Protein AF-A0A9E3VXX7-F1 (afdb_monomer)

Foldseek 3Di:
DDLVVVLVVLVCLLVQLVCVLVVNDPDDDALVVLLPLCPDPVNVCLVPVCVVVCPPPLNVVLVVLSNVLSNLSSVLVVCVVVVNSVVSVCSSVPVNVVSSVVSSVSSVVVVVVVVVVVVVDDPD

Solvent-accessible surface area (backbone atoms only — not comparable to full-atom values): 6830 Å² total; per-residue (Å²): 137,64,69,65,60,53,47,51,52,61,58,46,46,56,55,52,51,52,32,46,78,69,68,74,44,90,74,86,81,52,38,84,62,45,39,45,44,58,74,48,77,64,23,42,31,60,78,43,85,40,47,89,49,58,82,41,86,43,38,58,58,37,52,56,45,46,40,52,45,21,40,46,56,14,47,33,48,50,28,40,78,69,72,37,46,71,59,17,49,51,40,49,71,40,65,41,44,56,47,51,54,52,40,46,56,37,50,54,51,32,54,52,52,52,53,53,60,61,68,66,60,69,85,127

Mean predicted aligned error: 3.85 Å

Secondary structure (DSSP, 8-state):
--HHHHHHHHHHHHHHHHHHHTT-------HHHHT-TTSSHHHHHHHTTTGGGTTSHHHHHHHHHHHHHHHHHHHHHHHHHTT-HHHHHHHIIIIIHHHHHHHHHHHHHHHHHHHHHHHT----

Nearest PDB structures (foldseek):
  6its-assembly1_A  TM=5.189E-01  e=3.594E-01  Comamonas testosteroni CNB-2
  3gm2-assembly1_A  TM=4.619E-01  e=6.106E-01  Homo sapiens

Structure (mmCIF, N/CA/C/O backbone):
data_AF-A0A9E3VXX7-F1
#
_entry.id   AF-A0A9E3VXX7-F1
#
loop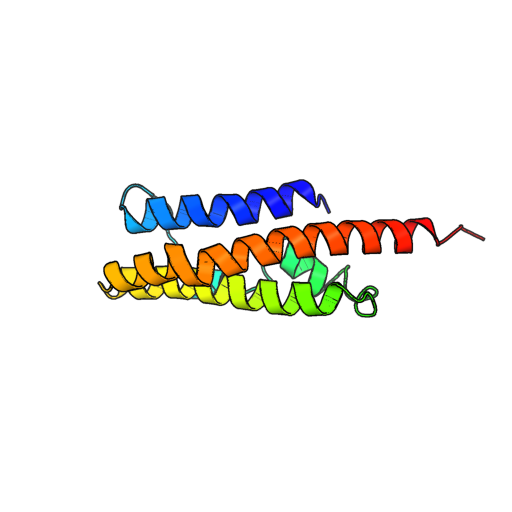_
_atom_site.group_PDB
_atom_site.id
_atom_site.type_symbol
_atom_site.label_atom_id
_atom_site.label_alt_id
_atom_site.label_comp_id
_atom_site.label_asym_id
_atom_site.label_entity_id
_atom_site.label_seq_id
_atom_site.pdbx_PDB_ins_code
_atom_site.Cartn_x
_atom_site.Cartn_y
_atom_site.Cartn_z
_atom_site.occupancy
_atom_site.B_iso_or_equiv
_atom_site.auth_seq_id
_atom_site.auth_comp_id
_atom_site.auth_asym_id
_atom_site.auth_atom_id
_atom_site.pdbx_PDB_model_num
ATOM 1 N N . MET A 1 1 ? -3.477 0.141 -19.101 1.00 79.06 1 MET A N 1
ATOM 2 C CA . MET A 1 1 ? -3.195 0.581 -17.714 1.00 79.06 1 MET A CA 1
ATOM 3 C C . MET A 1 1 ? -3.091 2.103 -17.665 1.00 79.06 1 MET A C 1
ATOM 5 O O . MET A 1 1 ? -2.319 2.6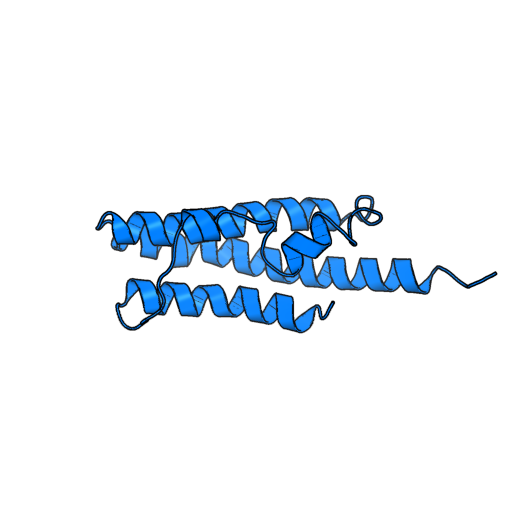58 -18.439 1.00 79.06 1 MET A O 1
ATOM 9 N N . ASN A 1 2 ? -3.852 2.776 -16.795 1.00 88.81 2 ASN A N 1
ATOM 10 C CA . ASN A 1 2 ? -3.722 4.219 -16.560 1.00 88.81 2 ASN A CA 1
ATOM 11 C C . ASN A 1 2 ? -2.921 4.467 -15.271 1.00 88.81 2 ASN A C 1
ATOM 13 O O . ASN A 1 2 ? -3.387 4.199 -14.165 1.00 88.81 2 ASN A O 1
ATOM 17 N N . TRP A 1 3 ? -1.696 4.971 -15.413 1.00 90.69 3 TRP A N 1
ATOM 18 C CA . TRP A 1 3 ? -0.787 5.205 -14.286 1.00 90.69 3 TRP A CA 1
ATOM 19 C C . TRP A 1 3 ? -1.282 6.285 -13.319 1.00 90.69 3 TRP A C 1
ATOM 21 O O . TRP A 1 3 ? -1.026 6.194 -12.119 1.00 90.69 3 TRP A O 1
ATOM 31 N N . MET A 1 4 ? -2.016 7.282 -13.821 1.00 89.31 4 MET A N 1
ATOM 32 C CA . MET A 1 4 ? -2.537 8.364 -12.983 1.00 89.31 4 MET A CA 1
ATOM 33 C C . MET A 1 4 ? -3.654 7.869 -12.066 1.00 89.31 4 MET A C 1
ATOM 35 O O . MET A 1 4 ? -3.660 8.210 -10.889 1.00 89.31 4 MET A O 1
ATOM 39 N N . GLU A 1 5 ? -4.534 6.998 -12.562 1.00 90.50 5 GLU A N 1
ATOM 40 C CA . GLU A 1 5 ? -5.576 6.363 -11.742 1.00 90.50 5 GLU A CA 1
ATOM 41 C C . GLU A 1 5 ? -4.979 5.519 -10.613 1.00 90.50 5 GLU A C 1
ATOM 43 O O . GLU A 1 5 ? -5.464 5.563 -9.486 1.00 90.50 5 GLU A O 1
ATOM 48 N N . ILE A 1 6 ? -3.887 4.799 -10.883 1.00 89.81 6 ILE A N 1
ATOM 49 C CA . ILE A 1 6 ? -3.183 4.009 -9.866 1.00 89.81 6 ILE A CA 1
ATOM 50 C C . ILE A 1 6 ? -2.618 4.914 -8.776 1.00 89.81 6 ILE A C 1
ATOM 52 O O . ILE A 1 6 ? -2.806 4.636 -7.591 1.00 89.81 6 ILE A O 1
ATOM 56 N N . ILE A 1 7 ? -1.948 6.000 -9.160 1.00 90.56 7 ILE A N 1
ATOM 57 C CA . ILE A 1 7 ? -1.405 6.974 -8.211 1.00 90.56 7 ILE A CA 1
ATOM 58 C C . ILE A 1 7 ? -2.531 7.580 -7.365 1.00 90.56 7 ILE A C 1
ATOM 60 O O . ILE A 1 7 ? -2.432 7.597 -6.138 1.00 90.56 7 ILE A O 1
ATOM 64 N N . SER A 1 8 ? -3.621 8.015 -7.999 1.00 90.12 8 SER A N 1
ATOM 65 C CA . SER A 1 8 ? -4.783 8.571 -7.305 1.00 90.12 8 SER A CA 1
ATOM 66 C C . SER A 1 8 ? -5.406 7.569 -6.334 1.00 90.12 8 SER A C 1
ATOM 68 O O . SER A 1 8 ? -5.675 7.928 -5.191 1.00 90.12 8 SER A O 1
ATOM 70 N N . ALA A 1 9 ? -5.562 6.302 -6.727 1.00 88.44 9 ALA A N 1
ATOM 71 C CA . ALA A 1 9 ? -6.107 5.261 -5.859 1.00 88.44 9 ALA A CA 1
ATOM 72 C C . ALA A 1 9 ? -5.262 5.054 -4.588 1.00 88.44 9 ALA A C 1
ATOM 74 O O . ALA A 1 9 ? -5.817 4.917 -3.498 1.00 88.44 9 ALA A O 1
ATOM 75 N N . HIS A 1 10 ? -3.929 5.090 -4.694 1.00 82.44 10 HIS A N 1
ATOM 76 C CA . HIS A 1 10 ? -3.035 4.970 -3.534 1.00 82.44 10 HIS A CA 1
ATOM 77 C C . HIS A 1 10 ? -3.098 6.194 -2.613 1.00 82.44 10 HIS A C 1
ATOM 79 O O . HIS A 1 10 ? -3.028 6.046 -1.396 1.00 82.44 10 HIS A O 1
ATOM 85 N N . VAL A 1 11 ? -3.306 7.394 -3.161 1.00 86.38 11 VAL A N 1
ATOM 86 C CA . VAL A 1 11 ? -3.561 8.598 -2.352 1.00 86.38 11 VAL A CA 1
ATOM 87 C C . VAL A 1 11 ? -4.902 8.492 -1.616 1.00 86.38 11 VAL A C 1
ATOM 89 O O . VAL A 1 11 ? -4.985 8.827 -0.433 1.00 86.38 11 VAL A O 1
ATOM 92 N N . MET A 1 12 ? -5.943 7.981 -2.281 1.00 92.00 12 MET A N 1
ATOM 93 C CA . MET A 1 12 ? -7.274 7.821 -1.684 1.00 92.00 12 MET A CA 1
ATOM 94 C C . MET A 1 12 ? -7.312 6.792 -0.552 1.00 92.00 12 MET A C 1
ATOM 96 O O . MET A 1 12 ? -8.128 6.922 0.359 1.00 92.00 12 MET A O 1
ATOM 100 N N . TRP A 1 13 ? -6.424 5.796 -0.553 1.00 94.38 13 TRP A N 1
ATOM 101 C CA . TRP A 1 13 ? -6.359 4.812 0.529 1.00 94.38 13 TRP A CA 1
ATOM 102 C C . TRP A 1 13 ? -6.135 5.441 1.905 1.00 94.38 13 TRP A C 1
ATOM 104 O O . TRP A 1 13 ? -6.782 5.023 2.863 1.00 94.38 13 TRP A O 1
ATOM 114 N N . LYS A 1 14 ? -5.303 6.485 2.014 1.00 94.19 14 LYS A N 1
ATOM 115 C CA . LYS A 1 14 ? -5.123 7.188 3.293 1.00 94.19 14 LYS A CA 1
ATOM 116 C C . LYS A 1 14 ? -6.439 7.787 3.789 1.00 94.19 14 LYS A C 1
ATOM 118 O O . LYS A 1 14 ? -6.763 7.644 4.959 1.00 94.19 14 LYS A O 1
ATOM 123 N N . GLN A 1 15 ? -7.206 8.418 2.899 1.00 95.19 15 GLN A N 1
ATOM 124 C CA . GLN A 1 15 ? -8.500 9.015 3.245 1.00 95.19 15 GLN A CA 1
ATOM 125 C C . GLN A 1 15 ? -9.514 7.950 3.675 1.00 95.19 15 GLN A C 1
ATOM 127 O O . GLN A 1 15 ? -10.196 8.136 4.679 1.00 95.19 15 GLN A O 1
ATOM 132 N N . ARG A 1 16 ? -9.570 6.820 2.958 1.00 96.06 16 ARG A N 1
ATOM 133 C CA . ARG A 1 16 ? -10.432 5.677 3.302 1.00 96.06 16 ARG A CA 1
ATOM 134 C C . ARG A 1 16 ? -10.103 5.117 4.682 1.00 96.06 16 ARG A C 1
ATOM 136 O O . ARG A 1 16 ? -11.007 4.937 5.489 1.00 96.06 16 ARG A O 1
ATOM 143 N N . LEU A 1 17 ? -8.818 4.911 4.976 1.00 97.31 17 LEU A N 1
ATOM 144 C CA . LEU A 1 17 ? -8.368 4.449 6.291 1.00 97.31 17 LEU A CA 1
ATOM 145 C C . LEU A 1 17 ? -8.674 5.481 7.383 1.00 97.31 17 LEU A C 1
ATOM 147 O O . LEU A 1 17 ? -9.177 5.105 8.431 1.00 97.31 17 LEU A O 1
ATOM 151 N N . THR A 1 18 ? -8.458 6.777 7.141 1.00 97.06 18 THR A N 1
ATOM 152 C CA . THR A 1 18 ? -8.828 7.831 8.101 1.00 97.06 18 THR A CA 1
ATOM 153 C C . THR A 1 18 ? -10.328 7.830 8.407 1.00 97.06 18 THR A C 1
ATOM 155 O O . THR A 1 18 ? -10.702 7.881 9.574 1.00 97.06 18 THR A O 1
ATOM 158 N N . ALA A 1 19 ? -11.189 7.742 7.389 1.00 97.06 19 ALA A N 1
ATOM 159 C CA . ALA A 1 19 ? -12.639 7.680 7.586 1.00 97.06 19 ALA A CA 1
ATOM 160 C C . ALA A 1 19 ? -13.070 6.394 8.313 1.00 97.06 19 ALA A C 1
ATOM 162 O O . ALA A 1 19 ? -13.963 6.430 9.157 1.00 97.06 19 ALA A O 1
ATOM 163 N N . PHE A 1 20 ? -12.410 5.269 8.020 1.00 97.25 20 PHE A N 1
ATOM 164 C CA . PHE A 1 20 ? -12.622 4.004 8.720 1.00 97.25 20 PHE A CA 1
ATOM 165 C C . PHE A 1 20 ? -12.274 4.114 10.209 1.00 97.25 20 PHE A C 1
ATOM 167 O O . PHE A 1 20 ? -13.124 3.817 11.041 1.00 97.25 20 PHE A O 1
ATOM 174 N N . LEU A 1 21 ? -11.087 4.631 10.552 1.00 96.75 21 LEU A N 1
ATOM 175 C CA . LEU A 1 21 ? -10.682 4.836 11.951 1.00 96.75 21 LEU A CA 1
ATOM 176 C C . LEU A 1 21 ? -11.601 5.818 12.696 1.00 96.75 21 LEU A C 1
ATOM 178 O O . LEU A 1 21 ? -11.832 5.659 13.891 1.00 96.75 21 LEU A O 1
ATOM 182 N N . ALA A 1 22 ? -12.139 6.819 11.992 1.00 96.06 22 ALA A N 1
ATOM 183 C CA . ALA A 1 22 ? -13.073 7.796 12.548 1.00 96.06 22 ALA A CA 1
ATOM 184 C C . ALA A 1 22 ? -14.514 7.268 12.696 1.00 96.06 22 ALA A C 1
ATOM 186 O O . ALA A 1 22 ? -15.372 7.994 13.198 1.00 96.06 22 ALA A O 1
ATOM 187 N N . GLY A 1 23 ? -14.813 6.051 12.226 1.00 94.62 23 GLY A N 1
ATOM 188 C CA . GLY A 1 23 ? -16.170 5.496 12.223 1.00 94.62 23 GLY A CA 1
ATOM 189 C C . GLY A 1 23 ? -17.144 6.222 11.286 1.00 94.62 23 GLY A C 1
ATOM 190 O O . GLY A 1 23 ? -18.354 6.070 11.422 1.00 94.62 23 GLY A O 1
ATOM 191 N N . THR A 1 24 ? -16.637 7.027 10.347 1.00 96.31 24 THR A N 1
ATOM 192 C CA . THR A 1 24 ? -17.446 7.783 9.373 1.00 96.31 24 THR A CA 1
ATOM 193 C C . THR A 1 24 ? -17.547 7.089 8.016 1.00 96.31 24 THR A C 1
ATOM 195 O O . THR A 1 24 ? -18.237 7.577 7.122 1.00 96.31 24 THR A O 1
ATOM 198 N N . SER A 1 25 ? -16.865 5.954 7.849 1.00 94.56 25 SER A N 1
ATOM 199 C CA . SER A 1 25 ? -16.941 5.111 6.659 1.00 94.56 25 SER A CA 1
ATOM 200 C C . SER A 1 25 ? -17.956 3.981 6.841 1.00 94.56 25 SER A C 1
ATOM 202 O O . SER A 1 25 ? -17.913 3.261 7.834 1.00 94.56 25 SER A O 1
ATOM 204 N N . GLU A 1 26 ? -18.813 3.768 5.841 1.00 92.38 26 GLU A N 1
ATOM 205 C CA . GLU A 1 26 ? -19.665 2.569 5.735 1.00 92.38 26 GLU A CA 1
ATOM 206 C C . GLU A 1 26 ? -18.926 1.381 5.086 1.00 92.38 26 GLU A C 1
ATOM 208 O O . GLU A 1 26 ? -19.468 0.281 4.950 1.00 92.38 26 GLU A O 1
ATOM 213 N N . GLU A 1 27 ? -17.681 1.597 4.651 1.00 92.81 27 GLU A N 1
ATOM 214 C CA . GLU A 1 27 ? -16.890 0.591 3.957 1.00 92.81 27 GLU A CA 1
ATOM 215 C C . GLU A 1 27 ? -16.493 -0.560 4.890 1.00 92.81 27 GLU A C 1
ATOM 217 O O . GLU A 1 27 ? -15.883 -0.364 5.942 1.00 92.81 27 GLU A O 1
ATOM 222 N N . LYS A 1 28 ? -16.769 -1.792 4.454 1.00 90.69 28 LYS A N 1
ATOM 223 C CA . LYS A 1 28 ? -16.290 -3.001 5.127 1.00 90.69 28 LYS A CA 1
ATOM 224 C C . LYS A 1 28 ? -14.888 -3.337 4.637 1.00 90.69 28 LYS A C 1
ATOM 226 O O . LYS A 1 28 ? -14.721 -4.001 3.616 1.00 90.69 28 LYS A O 1
ATOM 231 N N . LEU A 1 29 ? -13.891 -2.853 5.367 1.00 95.12 29 LEU A N 1
ATOM 232 C CA . LEU A 1 29 ? -12.491 -3.170 5.117 1.00 95.12 29 LEU A CA 1
ATOM 233 C C . LEU A 1 29 ? -12.129 -4.522 5.743 1.00 95.12 29 LEU A C 1
ATOM 235 O O . LEU A 1 29 ? -12.188 -4.686 6.960 1.00 95.12 29 LEU A O 1
ATOM 239 N N . ASP A 1 30 ? -11.746 -5.476 4.896 1.00 96.38 30 ASP A N 1
ATOM 240 C CA . ASP A 1 30 ? -11.247 -6.790 5.305 1.00 96.38 30 ASP A CA 1
ATOM 241 C C . ASP A 1 30 ? -9.710 -6.823 5.187 1.00 96.38 30 ASP A C 1
ATOM 243 O O . ASP A 1 30 ? -9.190 -6.754 4.064 1.00 96.38 30 ASP A O 1
ATOM 247 N N . PRO A 1 31 ? -8.961 -6.923 6.302 1.00 97.12 31 PRO A N 1
ATOM 248 C CA . PRO A 1 31 ? -7.500 -6.937 6.269 1.00 97.12 31 PRO A CA 1
ATOM 249 C C . PRO A 1 31 ? -6.935 -8.122 5.468 1.00 97.12 31 PRO A C 1
ATOM 251 O O . PRO A 1 31 ? -5.900 -7.973 4.813 1.00 97.12 31 PRO A O 1
ATOM 254 N N . GLU A 1 32 ? -7.633 -9.263 5.431 1.00 97.44 32 GLU A N 1
ATOM 255 C CA . GLU A 1 32 ? -7.190 -10.457 4.703 1.00 97.44 32 GLU A CA 1
ATOM 256 C C . GLU A 1 32 ? -7.251 -10.268 3.188 1.00 97.44 32 GLU A C 1
ATOM 258 O O . GLU A 1 32 ? -6.456 -10.862 2.460 1.00 97.44 32 GLU A O 1
ATOM 263 N N . VAL A 1 33 ? -8.151 -9.405 2.716 1.00 96.44 33 VAL A N 1
ATOM 264 C CA . VAL A 1 33 ? -8.229 -9.000 1.309 1.00 96.44 33 VAL A CA 1
ATOM 265 C C . VAL A 1 33 ? -7.247 -7.869 1.023 1.00 96.44 33 VAL A C 1
ATOM 267 O O . VAL A 1 33 ? -6.579 -7.879 -0.009 1.00 96.44 33 VAL A O 1
ATOM 270 N N . ILE A 1 34 ? -7.133 -6.896 1.931 1.00 96.56 34 ILE A N 1
ATOM 271 C CA . ILE A 1 34 ? -6.283 -5.712 1.745 1.00 96.56 34 ILE A CA 1
ATOM 272 C C . ILE A 1 34 ? -4.808 -6.088 1.642 1.00 96.56 34 ILE A C 1
ATOM 274 O O . ILE A 1 34 ? -4.102 -5.473 0.846 1.00 96.56 34 ILE A O 1
ATOM 278 N N . LYS A 1 35 ? -4.341 -7.092 2.392 1.00 96.88 35 LYS A N 1
ATOM 279 C CA . LYS A 1 35 ? -2.937 -7.531 2.353 1.00 96.88 35 LYS A CA 1
ATOM 280 C C . LYS A 1 35 ? -2.528 -8.191 1.031 1.00 96.88 35 LYS A C 1
ATOM 282 O O . LYS A 1 35 ? -1.333 -8.345 0.792 1.00 96.88 35 LYS A O 1
ATOM 287 N N . LEU A 1 36 ? -3.492 -8.598 0.198 1.00 96.88 36 LEU A N 1
ATOM 288 C CA . LEU A 1 36 ? -3.236 -9.240 -1.090 1.00 96.88 36 LEU A CA 1
ATOM 289 C C . LEU A 1 36 ? -2.850 -8.186 -2.130 1.00 96.88 36 LEU A C 1
ATOM 291 O O . LEU A 1 36 ? -3.691 -7.544 -2.766 1.00 96.88 36 LEU A O 1
ATOM 295 N N . ASP A 1 37 ? -1.547 -8.029 -2.321 1.00 96.62 37 ASP A N 1
ATOM 296 C CA . ASP A 1 37 ? -0.956 -7.039 -3.213 1.00 96.62 37 ASP A CA 1
ATOM 297 C C . ASP A 1 37 ? -1.028 -7.437 -4.699 1.00 96.62 37 ASP A C 1
ATOM 299 O O . ASP A 1 37 ? -0.532 -6.721 -5.557 1.00 96.62 37 ASP A O 1
ATOM 303 N N . ASP A 1 38 ? -1.671 -8.548 -5.047 1.00 95.81 38 ASP A N 1
ATOM 304 C CA . ASP A 1 38 ? -1.898 -8.990 -6.426 1.00 95.81 38 ASP A CA 1
ATOM 305 C C . ASP A 1 38 ? -3.311 -8.656 -6.945 1.00 95.81 38 ASP A C 1
ATOM 307 O O . ASP A 1 38 ? -3.619 -8.879 -8.117 1.00 95.81 38 ASP A O 1
ATOM 311 N N . ARG A 1 39 ? -4.192 -8.099 -6.098 1.00 93.75 39 ARG A N 1
ATOM 312 C CA . ARG A 1 39 ? -5.609 -7.861 -6.442 1.00 93.75 39 ARG A CA 1
ATOM 313 C C . ARG A 1 39 ? -5.886 -6.487 -7.040 1.00 93.75 39 ARG A C 1
ATOM 315 O O . ARG A 1 39 ? -6.829 -6.346 -7.828 1.00 93.75 39 ARG A O 1
ATOM 322 N N . CYS A 1 40 ? -5.099 -5.475 -6.681 1.00 92.94 40 CYS A N 1
ATOM 323 C CA . CYS A 1 40 ? -5.285 -4.117 -7.190 1.00 92.94 40 CYS A CA 1
ATOM 324 C C . CYS A 1 40 ? -4.772 -3.991 -8.647 1.00 92.94 40 CYS A C 1
ATOM 326 O O . CYS A 1 40 ? -4.015 -4.849 -9.105 1.00 92.94 40 CYS A O 1
ATOM 328 N N . PRO A 1 41 ? -5.149 -2.939 -9.404 1.00 93.94 41 PRO A N 1
ATOM 329 C CA . PRO A 1 41 ? -4.704 -2.774 -10.792 1.00 93.94 41 PRO A CA 1
ATOM 330 C C . PRO A 1 41 ? -3.179 -2.778 -10.973 1.00 93.94 41 PRO A C 1
ATOM 332 O O . PRO A 1 41 ? -2.688 -3.332 -11.954 1.00 93.94 41 PRO A O 1
ATOM 335 N N . LEU A 1 42 ? -2.429 -2.195 -10.029 1.00 95.25 42 LEU A N 1
ATOM 336 C CA . LEU A 1 42 ? -0.965 -2.217 -10.059 1.00 95.25 42 LEU A CA 1
ATOM 337 C C . LEU A 1 42 ? -0.423 -3.624 -9.786 1.00 95.25 42 LEU A C 1
ATOM 339 O O . LEU A 1 42 ? 0.410 -4.098 -10.547 1.00 95.25 42 LEU A O 1
ATOM 343 N N . GLY A 1 43 ? -0.939 -4.307 -8.765 1.00 96.19 43 GLY A N 1
ATOM 344 C CA . GLY A 1 43 ? -0.594 -5.691 -8.443 1.00 96.19 43 GLY A CA 1
ATOM 345 C C . GLY A 1 43 ? -0.817 -6.648 -9.609 1.00 96.19 43 GLY A C 1
ATOM 346 O O . GLY A 1 43 ? 0.098 -7.353 -10.024 1.00 96.19 43 GLY A O 1
ATOM 347 N N . LYS A 1 44 ? -2.007 -6.603 -10.216 1.00 95.94 44 LYS A N 1
ATOM 348 C CA . LYS A 1 44 ? -2.342 -7.400 -11.408 1.00 95.94 44 LYS A CA 1
ATOM 349 C C . LYS A 1 44 ? -1.373 -7.160 -12.561 1.00 95.94 44 LYS A C 1
ATOM 351 O O . LYS A 1 44 ? -1.033 -8.094 -13.279 1.00 95.94 44 LYS A O 1
ATOM 356 N N . TRP A 1 45 ? -0.925 -5.918 -12.735 1.00 96.38 45 TRP A N 1
ATOM 357 C CA . TRP A 1 45 ? 0.081 -5.598 -13.737 1.00 96.38 45 TRP A CA 1
ATOM 358 C C . TRP A 1 45 ? 1.460 -6.149 -13.344 1.00 96.38 45 TRP A C 1
ATOM 360 O O . TRP A 1 45 ? 2.051 -6.869 -14.138 1.00 96.38 45 TRP A O 1
ATOM 370 N N . ILE A 1 46 ? 1.941 -5.920 -12.117 1.00 97.12 46 ILE A N 1
ATOM 371 C CA . ILE A 1 46 ? 3.243 -6.424 -11.629 1.00 97.12 46 ILE A CA 1
ATOM 372 C C . ILE A 1 46 ? 3.332 -7.959 -11.697 1.00 97.12 46 ILE A C 1
ATOM 374 O O . ILE A 1 46 ? 4.371 -8.526 -12.017 1.00 97.12 46 ILE A O 1
ATOM 378 N N . TYR A 1 47 ? 2.264 -8.676 -11.378 1.00 96.00 47 TYR A N 1
ATOM 379 C CA . TYR A 1 47 ? 2.305 -10.141 -11.381 1.00 96.00 47 TYR A CA 1
ATOM 380 C C . TYR A 1 47 ? 1.857 -10.758 -12.713 1.00 96.00 47 TYR A C 1
ATOM 382 O O . TYR A 1 47 ? 1.966 -11.969 -12.889 1.00 96.00 47 TYR A O 1
ATOM 390 N N . GLY A 1 48 ? 1.391 -9.936 -13.657 1.00 95.69 48 GLY A N 1
ATOM 391 C CA . GLY A 1 48 ? 0.896 -10.348 -14.969 1.00 95.69 48 GLY A CA 1
ATOM 392 C C . GLY A 1 48 ? 1.633 -9.650 -16.110 1.00 95.69 48 GLY A C 1
ATOM 393 O O . GLY A 1 48 ? 2.797 -9.936 -16.379 1.00 95.69 48 GLY A O 1
ATOM 394 N N . GLU A 1 49 ? 0.946 -8.735 -16.798 1.00 93.50 49 GLU A N 1
ATOM 395 C CA . GLU A 1 49 ? 1.422 -8.073 -18.029 1.00 93.50 49 GLU A CA 1
ATOM 396 C C . GLU A 1 49 ? 2.765 -7.340 -17.882 1.00 93.50 49 GLU A C 1
ATOM 398 O O . GLU A 1 49 ? 3.502 -7.186 -18.851 1.00 93.50 49 GLU A O 1
ATOM 403 N N . GLY A 1 50 ? 3.081 -6.868 -16.679 1.00 94.50 50 GLY A N 1
ATOM 404 C CA . GLY A 1 50 ? 4.315 -6.169 -16.350 1.00 94.50 50 GLY A CA 1
ATOM 405 C C . GLY A 1 50 ? 5.517 -7.088 -16.173 1.00 94.50 50 GLY A C 1
ATOM 406 O O . GLY A 1 50 ? 6.637 -6.590 -16.188 1.00 94.50 50 GLY A O 1
ATOM 407 N N . LYS A 1 51 ? 5.335 -8.411 -16.069 1.00 95.31 51 LYS A N 1
ATOM 408 C CA . LYS A 1 51 ? 6.422 -9.362 -15.792 1.00 95.31 51 LYS A CA 1
ATOM 409 C C . LYS A 1 51 ? 7.631 -9.247 -16.742 1.00 95.31 51 LYS A C 1
ATOM 411 O O . LYS A 1 51 ? 8.751 -9.276 -16.241 1.00 95.31 51 LYS A O 1
ATOM 416 N N . PRO A 1 52 ? 7.478 -9.023 -18.066 1.00 95.69 52 PRO A N 1
ATOM 417 C CA . PRO A 1 52 ? 8.619 -8.795 -18.965 1.00 95.69 52 PRO A CA 1
ATOM 418 C C . PRO A 1 52 ? 9.453 -7.543 -18.639 1.00 95.69 52 PRO A C 1
ATOM 420 O O . PRO A 1 52 ? 10.589 -7.418 -19.089 1.00 95.69 52 PRO A O 1
ATOM 423 N N . MET A 1 53 ? 8.898 -6.612 -17.861 1.00 95.25 53 MET A N 1
ATOM 424 C CA . MET A 1 53 ? 9.546 -5.374 -17.428 1.00 95.25 53 MET A CA 1
ATOM 425 C C . MET A 1 53 ? 10.320 -5.540 -16.111 1.00 95.25 53 MET A C 1
ATOM 427 O O . MET A 1 53 ? 10.804 -4.548 -15.571 1.00 95.25 53 MET A O 1
ATOM 431 N N . GLU A 1 54 ? 10.468 -6.762 -15.588 1.00 95.44 54 GLU A N 1
ATOM 432 C CA . GLU A 1 54 ? 11.123 -7.016 -14.295 1.00 95.44 54 GLU A CA 1
ATOM 433 C C . GLU A 1 54 ? 12.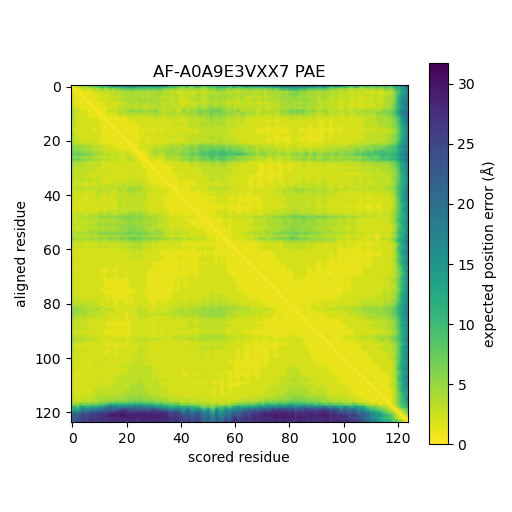590 -6.571 -14.226 1.00 95.44 54 GLU A C 1
ATOM 435 O O . GLU A 1 54 ? 13.090 -6.260 -13.149 1.00 95.44 54 GLU A O 1
ATOM 440 N N . ASN A 1 55 ? 13.260 -6.461 -15.377 1.00 94.88 55 ASN A N 1
ATOM 441 C CA . ASN A 1 55 ? 14.633 -5.960 -15.475 1.00 94.88 55 ASN A CA 1
ATOM 442 C C . ASN A 1 55 ? 14.733 -4.426 -15.393 1.00 94.88 55 ASN A C 1
ATOM 444 O O . ASN A 1 55 ? 15.838 -3.880 -15.373 1.00 94.88 55 ASN A O 1
ATOM 448 N N . LEU A 1 56 ? 13.605 -3.706 -15.379 1.00 94.69 56 LEU A N 1
ATOM 449 C CA . LEU A 1 56 ? 13.620 -2.260 -15.194 1.00 94.69 56 LEU A CA 1
ATOM 450 C C . LEU A 1 56 ? 14.061 -1.927 -13.759 1.00 94.69 56 LEU A C 1
ATOM 452 O O . LEU A 1 56 ? 13.486 -2.465 -12.811 1.00 94.69 56 LEU A O 1
ATOM 456 N N . PRO A 1 57 ? 15.004 -0.986 -13.559 1.00 91.50 57 PRO A N 1
ATOM 457 C CA . PRO A 1 57 ? 15.529 -0.670 -12.230 1.00 91.50 57 PRO A CA 1
ATOM 458 C C . PRO A 1 57 ? 14.461 -0.309 -11.189 1.00 91.50 57 PRO A C 1
ATOM 460 O O . PRO A 1 57 ? 14.634 -0.586 -10.007 1.00 91.50 57 PRO A O 1
ATOM 463 N N . ALA A 1 58 ? 13.356 0.321 -11.610 1.00 93.94 58 ALA A N 1
ATOM 464 C CA . ALA A 1 58 ? 12.278 0.709 -10.701 1.00 93.94 58 ALA A CA 1
ATOM 465 C C . ALA A 1 58 ? 11.271 -0.417 -10.409 1.00 93.94 58 ALA A C 1
ATOM 467 O O . ALA A 1 58 ? 10.452 -0.262 -9.506 1.00 93.94 58 ALA A O 1
ATOM 468 N N . TYR A 1 59 ? 11.283 -1.515 -11.168 1.00 97.12 59 TYR A N 1
ATOM 469 C CA . TYR A 1 59 ? 10.242 -2.538 -11.098 1.00 97.12 59 TYR A CA 1
ATOM 470 C C . TYR A 1 59 ? 10.208 -3.231 -9.741 1.00 97.12 59 TYR A C 1
ATOM 472 O O . TYR A 1 59 ? 9.186 -3.222 -9.054 1.00 97.12 59 TYR A O 1
ATOM 480 N N . GLU A 1 60 ? 11.349 -3.788 -9.342 1.00 96.31 60 GLU A N 1
ATOM 481 C CA . GLU A 1 60 ? 11.458 -4.558 -8.109 1.00 96.31 60 GLU A CA 1
ATOM 482 C C . GLU A 1 60 ? 11.241 -3.674 -6.876 1.00 96.31 60 GLU A C 1
ATOM 484 O O . GLU A 1 60 ? 10.505 -4.048 -5.965 1.00 96.31 60 GLU A O 1
ATOM 489 N N . GLU A 1 61 ? 11.769 -2.442 -6.890 1.00 96.44 61 GLU A N 1
ATOM 490 C CA . GLU A 1 61 ? 11.513 -1.481 -5.812 1.00 96.44 61 GLU A CA 1
ATOM 491 C 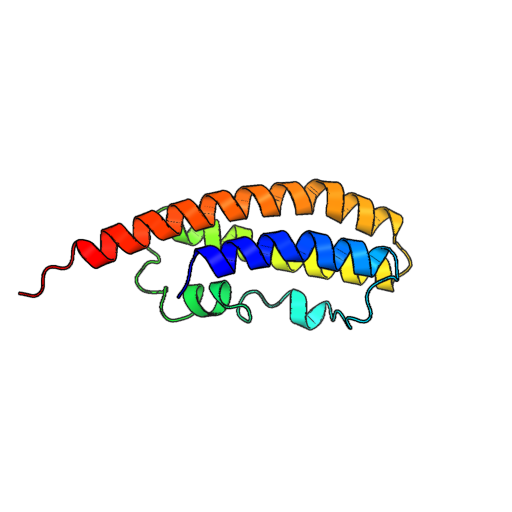C . GLU A 1 61 ? 10.011 -1.167 -5.691 1.00 96.44 61 GLU A C 1
ATOM 493 O O . GLU A 1 61 ? 9.478 -1.125 -4.581 1.00 96.44 61 GLU A O 1
ATOM 498 N N . VAL A 1 62 ? 9.298 -0.967 -6.808 1.00 97.56 62 VAL A N 1
ATOM 499 C CA . VAL A 1 62 ? 7.843 -0.744 -6.776 1.00 97.56 62 VAL A CA 1
ATOM 500 C C . VAL A 1 62 ? 7.110 -1.973 -6.251 1.00 97.56 62 VAL A C 1
ATOM 502 O O . VAL A 1 62 ? 6.230 -1.805 -5.411 1.00 97.56 62 VAL A O 1
ATOM 505 N N . ARG A 1 63 ? 7.477 -3.186 -6.683 1.00 98.00 63 ARG A N 1
ATOM 506 C CA . ARG A 1 63 ? 6.868 -4.437 -6.206 1.00 98.00 63 ARG A CA 1
ATOM 507 C C . ARG A 1 63 ? 6.984 -4.583 -4.692 1.00 98.00 63 ARG A C 1
ATOM 509 O O . ARG A 1 63 ? 5.980 -4.800 -4.018 1.00 98.00 63 ARG A O 1
ATOM 516 N N . GLU A 1 64 ? 8.179 -4.403 -4.139 1.00 97.88 64 GLU A N 1
ATOM 517 C CA . GLU A 1 64 ? 8.389 -4.520 -2.694 1.00 97.88 64 GLU A CA 1
ATOM 518 C C . GLU A 1 64 ? 7.656 -3.437 -1.895 1.00 97.88 64 GLU A C 1
ATOM 520 O O . GLU A 1 64 ? 7.057 -3.719 -0.852 1.00 97.88 64 GLU A O 1
ATOM 525 N N . LEU A 1 65 ? 7.713 -2.181 -2.353 1.00 97.81 65 LEU A N 1
ATOM 526 C CA . LEU A 1 65 ? 7.024 -1.074 -1.685 1.00 97.81 65 LEU A CA 1
ATOM 527 C C . LEU A 1 65 ? 5.505 -1.251 -1.744 1.00 97.81 65 LEU A C 1
ATOM 529 O O . LEU A 1 65 ? 4.822 -0.918 -0.777 1.00 97.81 65 LEU A O 1
ATOM 533 N N . HIS A 1 66 ? 4.990 -1.787 -2.849 1.00 97.88 66 HIS A N 1
ATOM 534 C CA . HIS A 1 66 ? 3.580 -2.092 -3.042 1.00 97.88 66 HIS A CA 1
ATOM 535 C C . HIS A 1 66 ? 3.089 -3.174 -2.075 1.00 97.88 66 HIS A C 1
ATOM 537 O O . HIS A 1 66 ? 2.098 -2.964 -1.375 1.00 97.88 66 HIS A O 1
ATOM 543 N N . ALA A 1 67 ? 3.825 -4.281 -1.951 1.00 98.12 67 ALA A N 1
ATOM 544 C CA . ALA A 1 67 ? 3.508 -5.333 -0.989 1.00 98.12 67 ALA A CA 1
ATOM 545 C C . ALA A 1 67 ? 3.478 -4.794 0.453 1.00 98.12 67 ALA A C 1
ATOM 547 O O . ALA A 1 67 ? 2.502 -4.984 1.181 1.00 98.12 67 ALA A O 1
ATOM 548 N N . LYS A 1 68 ? 4.505 -4.029 0.851 1.00 98.19 68 LYS A N 1
ATOM 549 C CA . LYS A 1 68 ? 4.576 -3.400 2.185 1.00 98.19 68 LYS A CA 1
ATOM 550 C C . LYS A 1 68 ? 3.450 -2.387 2.416 1.00 98.19 68 LYS A C 1
ATOM 552 O O . LYS A 1 68 ? 2.977 -2.234 3.540 1.00 98.19 68 LYS A O 1
ATOM 557 N N . PHE A 1 69 ? 3.023 -1.674 1.373 1.00 98.00 69 PHE A N 1
ATOM 558 C CA . PHE A 1 69 ? 1.921 -0.715 1.456 1.00 98.00 69 PHE A CA 1
ATOM 559 C C . PHE A 1 69 ? 0.613 -1.422 1.811 1.00 98.00 69 PHE A C 1
ATOM 561 O O . PHE A 1 69 ? -0.075 -0.999 2.740 1.00 98.00 69 PHE A O 1
ATOM 568 N N . HIS A 1 70 ? 0.319 -2.526 1.123 1.00 98.12 70 HIS A N 1
ATOM 569 C CA . HIS A 1 70 ? -0.852 -3.355 1.385 1.00 98.12 70 HIS A CA 1
ATOM 570 C C . HIS A 1 70 ? -0.803 -4.021 2.7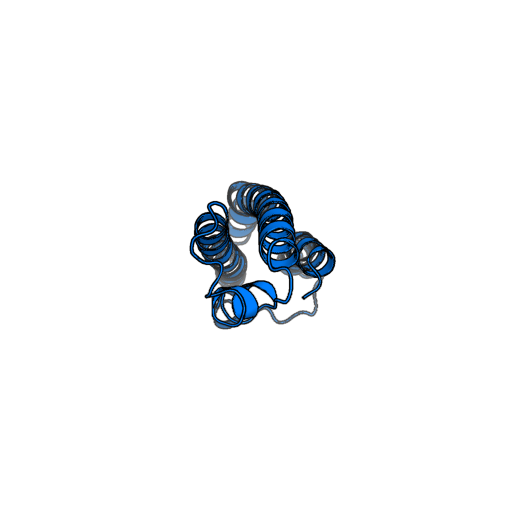68 1.00 98.12 70 HIS A C 1
ATOM 572 O O . HIS A 1 70 ? -1.808 -4.025 3.475 1.00 98.12 70 HIS A O 1
ATOM 578 N N . GLN A 1 71 ? 0.372 -4.484 3.206 1.00 98.31 71 GLN A N 1
ATOM 579 C CA . GLN A 1 71 ? 0.571 -5.002 4.566 1.00 98.31 71 GLN A CA 1
ATOM 580 C C . GLN A 1 71 ? 0.280 -3.944 5.637 1.00 98.31 71 GLN A C 1
ATOM 582 O O . GLN A 1 71 ? -0.498 -4.202 6.549 1.00 98.31 71 GLN A O 1
ATOM 587 N N . ASN A 1 72 ? 0.833 -2.733 5.508 1.00 98.25 72 ASN A N 1
ATOM 588 C CA . ASN A 1 72 ? 0.562 -1.658 6.465 1.00 98.25 72 ASN A CA 1
ATOM 589 C C . ASN A 1 72 ? -0.914 -1.233 6.455 1.00 98.25 72 ASN A C 1
ATOM 591 O O . ASN A 1 72 ? -1.460 -0.928 7.508 1.00 98.25 72 ASN A O 1
ATOM 595 N N . ALA A 1 73 ? -1.565 -1.194 5.287 1.00 98.06 73 ALA A N 1
ATOM 596 C CA . ALA A 1 73 ? -2.991 -0.879 5.199 1.00 98.06 73 ALA A CA 1
ATOM 597 C C . ALA A 1 73 ? -3.849 -1.926 5.925 1.00 98.06 73 ALA A C 1
ATOM 599 O O . ALA A 1 73 ? -4.756 -1.558 6.669 1.00 98.06 73 ALA A O 1
ATOM 600 N N . ALA A 1 74 ? -3.546 -3.214 5.733 1.00 98.38 74 ALA A N 1
ATOM 601 C CA . ALA A 1 74 ? -4.212 -4.301 6.440 1.00 98.38 74 ALA A CA 1
ATOM 602 C C . ALA A 1 74 ? -3.976 -4.202 7.952 1.00 98.38 74 ALA A C 1
ATOM 604 O O . ALA A 1 74 ? -4.924 -4.300 8.720 1.00 98.38 74 ALA A O 1
ATOM 605 N N . GLU A 1 75 ? -2.746 -3.910 8.376 1.00 98.56 75 GLU A N 1
ATOM 606 C CA . GLU A 1 75 ? -2.401 -3.773 9.791 1.00 98.56 75 GLU A CA 1
ATOM 607 C C . GLU A 1 75 ? -3.137 -2.609 10.472 1.00 98.56 75 GLU A C 1
ATOM 609 O O . GLU A 1 75 ? -3.638 -2.767 11.582 1.00 98.56 75 GLU A O 1
ATOM 614 N N . VAL A 1 76 ? -3.301 -1.461 9.799 1.00 98.50 76 VAL A N 1
ATOM 615 C CA . VAL A 1 76 ? -4.133 -0.353 10.314 1.00 98.50 76 VAL A CA 1
ATOM 616 C C . VAL A 1 76 ? -5.559 -0.833 10.609 1.00 98.50 76 VAL A C 1
ATOM 618 O O . VAL A 1 76 ? -6.125 -0.497 11.650 1.00 98.50 76 VAL A O 1
ATOM 621 N N . VAL A 1 77 ? -6.137 -1.628 9.706 1.00 98.31 77 VAL A N 1
ATOM 622 C CA . VAL A 1 77 ? -7.490 -2.175 9.868 1.00 98.31 77 VAL A CA 1
ATOM 623 C C . VAL A 1 77 ? -7.535 -3.201 11.003 1.00 98.31 77 VAL A C 1
ATOM 625 O O . VAL A 1 77 ? -8.415 -3.104 11.858 1.00 98.31 77 VAL A O 1
ATOM 628 N N . THR A 1 78 ? -6.571 -4.123 11.066 1.00 98.44 78 THR A N 1
ATOM 629 C CA . THR A 1 78 ? -6.449 -5.136 12.128 1.00 98.44 78 THR A CA 1
ATOM 630 C C . THR A 1 78 ? -6.342 -4.504 13.515 1.00 98.44 78 THR A C 1
ATOM 632 O O . THR A 1 78 ? -7.056 -4.910 14.436 1.00 98.44 78 THR A O 1
ATOM 635 N N . LEU A 1 79 ? -5.496 -3.480 13.669 1.00 98.50 79 LEU A N 1
ATOM 636 C CA . LEU A 1 79 ? -5.318 -2.763 14.932 1.00 98.50 79 LEU A CA 1
ATOM 637 C C . LEU A 1 79 ? -6.625 -2.103 15.377 1.00 98.50 79 LEU A C 1
ATOM 639 O O . LEU A 1 79 ? -7.029 -2.251 16.529 1.00 98.50 79 LEU A O 1
ATOM 643 N N . HIS A 1 80 ? -7.329 -1.431 14.465 1.00 97.56 80 HIS A N 1
ATOM 644 C CA . HIS A 1 80 ? -8.611 -0.808 14.787 1.00 97.56 80 HIS A CA 1
ATOM 645 C C . HIS A 1 80 ? -9.679 -1.835 15.185 1.00 97.56 80 HIS A C 1
ATOM 647 O O . HIS A 1 80 ? -10.347 -1.664 16.202 1.00 97.56 80 HIS A O 1
ATOM 653 N N . GLN A 1 81 ? -9.790 -2.941 14.441 1.00 95.88 81 GLN A N 1
ATOM 654 C CA . GLN A 1 81 ? -10.708 -4.044 14.754 1.00 95.88 81 GLN A CA 1
ATOM 655 C C . GLN A 1 81 ? -10.387 -4.721 16.0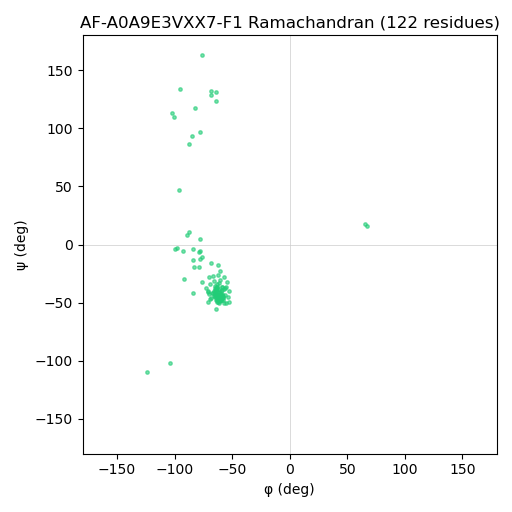98 1.00 95.88 81 GLN A C 1
ATOM 657 O O . GLN A 1 81 ? -11.283 -5.251 16.752 1.00 95.88 81 GLN A O 1
ATOM 662 N N . SER A 1 82 ? -9.130 -4.653 16.542 1.00 97.19 82 SER A N 1
ATOM 663 C CA . SER A 1 82 ? -8.667 -5.166 17.838 1.00 97.19 82 SER A CA 1
ATOM 664 C C . SER A 1 82 ? -8.799 -4.153 18.986 1.00 97.19 82 SER A C 1
ATOM 666 O O . SER A 1 82 ? -8.300 -4.402 20.079 1.00 97.19 82 SER A O 1
ATOM 668 N N . ASN A 1 83 ? -9.493 -3.027 18.772 1.00 97.06 83 ASN A N 1
ATOM 669 C CA . ASN A 1 83 ? -9.631 -1.905 19.713 1.00 97.06 83 ASN A CA 1
ATOM 670 C C . ASN A 1 83 ? -8.319 -1.147 20.018 1.00 97.06 83 ASN A C 1
ATOM 672 O O . ASN A 1 83 ? -8.262 -0.364 20.966 1.00 97.06 83 ASN A O 1
ATOM 676 N N . CYS A 1 84 ? -7.284 -1.304 19.188 1.00 97.31 84 CYS A N 1
ATOM 677 C CA . CYS A 1 84 ? -5.999 -0.601 19.277 1.00 97.31 84 CYS A CA 1
ATOM 678 C C . CYS A 1 84 ? -5.947 0.637 18.354 1.00 97.31 84 CYS A C 1
ATOM 680 O O . CYS A 1 84 ? -4.980 0.849 17.618 1.00 97.31 84 CYS A O 1
ATOM 682 N N . THR A 1 85 ? -6.982 1.487 18.361 1.00 96.62 85 THR A N 1
ATOM 683 C CA . THR A 1 85 ? -7.103 2.626 17.420 1.00 96.62 85 THR A CA 1
ATOM 684 C C . THR A 1 85 ? -5.935 3.616 17.494 1.00 96.62 85 THR A C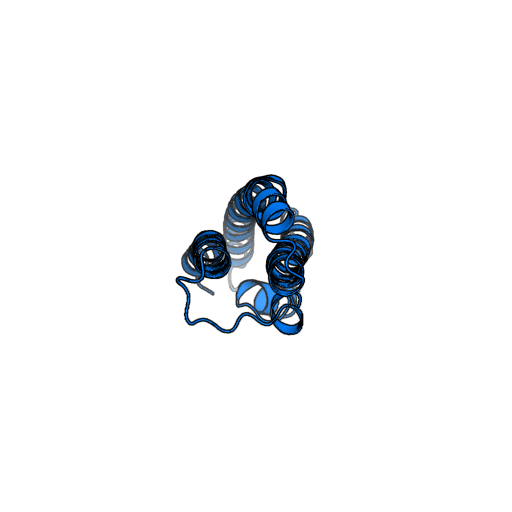 1
ATOM 686 O O . THR A 1 85 ? -5.486 4.098 16.459 1.00 96.62 85 THR A O 1
ATOM 689 N N . ALA A 1 86 ? -5.380 3.881 18.681 1.00 97.62 86 ALA A N 1
ATOM 690 C CA . ALA A 1 86 ? -4.234 4.788 18.827 1.00 97.62 86 ALA A CA 1
ATOM 691 C C . ALA A 1 86 ? -2.969 4.271 18.104 1.00 97.62 86 ALA A C 1
ATOM 693 O O . ALA A 1 86 ? -2.205 5.042 17.513 1.00 97.62 86 ALA A O 1
ATOM 694 N N . GLU A 1 87 ? -2.756 2.953 18.108 1.00 98.25 87 GLU A N 1
ATOM 695 C CA . GLU A 1 87 ? -1.662 2.314 17.370 1.00 98.25 87 GLU A CA 1
ATOM 696 C C . GLU A 1 87 ? -1.929 2.362 15.862 1.00 98.25 87 GLU A C 1
ATOM 698 O O . GLU A 1 87 ? -1.029 2.691 15.086 1.00 98.25 87 GLU A O 1
ATOM 703 N N . ALA A 1 88 ? -3.182 2.135 15.449 1.00 98.38 88 ALA A N 1
ATOM 704 C CA . ALA A 1 88 ? -3.608 2.254 14.056 1.00 98.38 88 ALA A CA 1
ATOM 705 C C . ALA A 1 88 ? -3.368 3.672 13.505 1.00 98.38 88 ALA A C 1
ATOM 707 O O . ALA A 1 88 ? -2.832 3.834 12.407 1.00 98.38 88 ALA A O 1
ATOM 708 N N . GLU A 1 89 ? -3.692 4.710 14.280 1.00 98.06 89 GLU A N 1
ATOM 709 C CA . GLU A 1 89 ? -3.425 6.109 13.931 1.00 98.06 89 GLU A CA 1
ATOM 710 C C . GLU A 1 89 ? -1.926 6.412 13.845 1.00 98.06 89 GLU A C 1
ATOM 712 O O . GLU A 1 89 ? -1.482 7.098 12.917 1.00 98.06 89 GLU A O 1
ATOM 717 N N . THR A 1 90 ? -1.130 5.880 14.776 1.00 98.44 90 THR A N 1
ATOM 718 C CA . THR A 1 90 ? 0.334 6.020 14.759 1.00 98.44 90 THR A CA 1
ATOM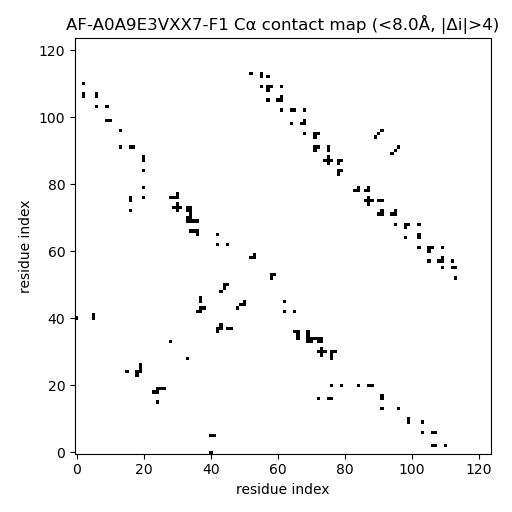 719 C C . THR A 1 90 ? 0.930 5.385 13.501 1.00 98.44 90 THR A C 1
ATOM 721 O O . THR A 1 90 ? 1.768 5.994 12.824 1.00 98.44 90 THR A O 1
ATOM 724 N N . LEU A 1 91 ? 0.464 4.186 13.140 1.00 98.50 91 LEU A N 1
ATOM 725 C CA . LEU A 1 91 ? 0.868 3.496 11.922 1.00 98.50 91 LEU A CA 1
ATOM 726 C C . LEU A 1 91 ? 0.461 4.283 10.665 1.00 98.50 91 LEU A C 1
ATOM 728 O O . LEU A 1 91 ? 1.306 4.539 9.799 1.00 98.50 91 LEU A O 1
ATOM 732 N N . LEU A 1 92 ? -0.805 4.711 10.590 1.00 98.06 92 LEU A N 1
ATOM 733 C CA . LEU A 1 92 ? -1.384 5.438 9.458 1.00 98.06 92 LEU A CA 1
ATOM 734 C C . LEU A 1 92 ? -0.650 6.760 9.192 1.00 98.06 92 LEU A C 1
ATOM 736 O O . LEU A 1 92 ? -0.269 7.058 8.054 1.00 98.06 92 LEU A O 1
ATOM 740 N N . ASN A 1 93 ? -0.415 7.552 10.239 1.00 97.25 93 ASN A N 1
ATOM 741 C CA . ASN A 1 93 ? 0.188 8.881 10.128 1.00 97.25 93 ASN A CA 1
ATOM 742 C C . ASN A 1 93 ? 1.720 8.854 10.049 1.00 97.25 93 ASN A C 1
ATOM 744 O O . ASN A 1 93 ? 2.325 9.810 9.563 1.00 97.25 93 ASN A O 1
ATOM 748 N N . GLY A 1 94 ? 2.354 7.760 10.474 1.00 97.25 94 GLY A N 1
ATOM 749 C CA . GLY A 1 94 ? 3.800 7.587 10.440 1.00 97.25 94 GLY A CA 1
ATOM 750 C C . GLY A 1 94 ? 4.262 6.656 9.310 1.00 97.25 94 GLY A C 1
ATOM 751 O O . GLY A 1 94 ? 4.390 7.110 8.165 1.00 97.25 94 GLY A O 1
ATOM 752 N N . PRO A 1 95 ? 4.597 5.384 9.610 1.00 97.38 95 PRO A N 1
ATOM 753 C CA . PRO A 1 95 ? 5.178 4.456 8.639 1.00 97.38 95 PRO A CA 1
ATOM 754 C C . PRO A 1 95 ? 4.372 4.312 7.344 1.00 97.38 95 PRO A C 1
ATOM 756 O O . PRO A 1 95 ? 4.962 4.385 6.265 1.00 97.38 95 PRO A O 1
ATOM 759 N N . TYR A 1 96 ? 3.045 4.176 7.430 1.00 97.50 96 TYR A N 1
ATOM 760 C CA . TYR A 1 96 ? 2.187 4.042 6.252 1.00 97.50 96 TYR A CA 1
ATOM 761 C C . TYR A 1 96 ? 2.257 5.284 5.356 1.00 97.50 96 TYR A C 1
ATOM 763 O O . TYR A 1 96 ? 2.513 5.165 4.160 1.00 97.50 96 TYR A O 1
ATOM 771 N N . SER A 1 97 ? 2.101 6.485 5.925 1.00 96.12 97 SER A N 1
ATOM 772 C CA . SER A 1 97 ? 2.128 7.737 5.155 1.00 96.12 97 SER A CA 1
ATOM 773 C C . SER A 1 97 ? 3.459 7.950 4.425 1.00 96.12 97 SER A C 1
ATOM 775 O O . SER A 1 97 ? 3.465 8.315 3.249 1.00 96.12 97 SER A O 1
ATOM 777 N N . ARG A 1 98 ? 4.595 7.673 5.084 1.00 97.06 98 ARG A N 1
ATOM 778 C CA . ARG A 1 98 ? 5.924 7.766 4.448 1.00 97.06 98 ARG A CA 1
ATOM 779 C C . ARG A 1 98 ? 6.089 6.754 3.317 1.00 97.06 98 ARG A C 1
ATOM 781 O O . ARG A 1 98 ? 6.622 7.090 2.260 1.00 97.06 98 ARG A O 1
ATOM 788 N N . LEU A 1 99 ? 5.625 5.524 3.536 1.00 97.19 99 LEU A N 1
ATOM 789 C CA . LEU A 1 99 ? 5.681 4.462 2.540 1.00 97.19 99 LEU A CA 1
ATOM 790 C C . LEU A 1 99 ? 4.806 4.782 1.322 1.00 97.19 99 LEU A C 1
ATOM 792 O O . LEU A 1 99 ? 5.280 4.659 0.196 1.00 97.19 99 LEU A O 1
ATOM 796 N N . SER A 1 100 ? 3.575 5.248 1.544 1.00 95.75 100 SER A N 1
ATOM 797 C CA . SER A 1 100 ? 2.637 5.658 0.494 1.00 95.75 100 SER A CA 1
ATOM 798 C C . SER A 1 100 ? 3.224 6.761 -0.386 1.00 95.75 100 SER A C 1
ATOM 800 O O . SER A 1 100 ? 3.148 6.690 -1.614 1.00 95.75 100 SER A O 1
ATOM 802 N N . GLU A 1 101 ? 3.853 7.769 0.223 1.00 95.75 101 GLU A N 1
ATOM 803 C CA . GLU A 1 101 ? 4.468 8.864 -0.525 1.00 95.75 101 GLU A CA 1
ATOM 804 C C . GLU A 1 101 ? 5.678 8.383 -1.336 1.00 95.75 101 GLU A C 1
ATOM 806 O O . GLU A 1 101 ? 5.818 8.734 -2.510 1.00 95.75 101 GLU A O 1
ATOM 811 N N . LYS A 1 102 ? 6.528 7.521 -0.760 1.00 96.50 102 LYS A N 1
ATOM 812 C CA . LYS A 1 102 ? 7.645 6.907 -1.493 1.00 96.50 102 LYS A CA 1
ATOM 813 C C . LYS A 1 102 ? 7.142 6.066 -2.672 1.00 96.50 102 LYS A C 1
ATOM 815 O O . LYS A 1 102 ? 7.653 6.212 -3.783 1.00 96.50 102 LYS A O 1
ATOM 820 N N . LEU A 1 103 ? 6.134 5.223 -2.446 1.00 96.31 103 LEU A N 1
ATOM 821 C CA . LEU A 1 103 ? 5.546 4.353 -3.463 1.00 96.31 103 LEU A CA 1
ATOM 822 C C . LEU A 1 103 ? 5.006 5.167 -4.646 1.00 96.31 103 LEU A C 1
ATOM 824 O O . LEU A 1 103 ? 5.336 4.856 -5.787 1.00 96.31 103 LEU A O 1
ATOM 828 N N . LYS A 1 104 ? 4.278 6.262 -4.392 1.00 94.88 104 LYS A N 1
ATOM 829 C CA . LYS A 1 104 ? 3.786 7.173 -5.440 1.00 94.88 104 LYS A CA 1
ATOM 830 C C . LYS A 1 104 ? 4.902 7.647 -6.376 1.00 94.88 104 LYS A C 1
ATOM 832 O O . LYS A 1 104 ? 4.774 7.553 -7.596 1.00 94.88 104 LYS A O 1
ATOM 837 N N . HIS A 1 105 ? 6.009 8.130 -5.811 1.00 95.19 105 HIS A N 1
ATOM 838 C CA . HIS A 1 105 ? 7.149 8.603 -6.599 1.00 95.19 105 HIS A CA 1
ATOM 839 C C . HIS A 1 105 ? 7.783 7.485 -7.433 1.00 95.19 105 HIS A C 1
ATOM 841 O O . HIS A 1 105 ? 8.196 7.717 -8.570 1.00 95.19 105 HIS A O 1
ATOM 847 N N . ARG A 1 106 ? 7.855 6.266 -6.888 1.00 96.12 106 ARG A N 1
ATOM 848 C CA . ARG A 1 106 ? 8.415 5.110 -7.598 1.00 96.12 106 ARG A CA 1
ATOM 849 C C . ARG A 1 106 ? 7.499 4.594 -8.700 1.00 96.12 106 ARG A C 1
ATOM 851 O O . ARG A 1 106 ? 8.002 4.294 -9.776 1.00 96.12 106 ARG A O 1
ATOM 858 N N . ILE A 1 107 ? 6.182 4.602 -8.497 1.00 95.69 107 ILE A N 1
ATOM 859 C CA . ILE A 1 107 ? 5.201 4.295 -9.549 1.00 95.69 107 ILE A CA 1
ATOM 860 C C . ILE A 1 107 ? 5.340 5.282 -10.712 1.00 95.69 107 ILE A C 1
ATOM 862 O O . ILE A 1 107 ? 5.366 4.862 -11.867 1.00 95.69 107 ILE A O 1
ATOM 866 N N . LEU A 1 108 ? 5.489 6.582 -10.432 1.00 94.81 108 LEU A N 1
ATOM 867 C CA . LEU A 1 108 ? 5.714 7.581 -11.480 1.00 94.81 108 LEU A CA 1
ATOM 868 C C . LEU A 1 108 ? 7.007 7.293 -12.261 1.00 94.81 108 LEU A C 1
ATOM 870 O O . LEU A 1 108 ? 6.987 7.280 -13.492 1.00 94.81 108 LEU A O 1
ATOM 874 N N . GLY A 1 109 ? 8.106 6.996 -11.560 1.00 95.25 109 GLY A N 1
ATOM 875 C CA . GLY A 1 109 ? 9.376 6.615 -12.186 1.00 95.25 109 GLY A CA 1
ATOM 876 C C . GLY A 1 109 ? 9.265 5.358 -13.052 1.00 95.25 109 GLY A C 1
ATOM 877 O O . GLY A 1 109 ? 9.707 5.363 -14.201 1.00 95.25 109 GLY A O 1
ATOM 878 N N . LEU A 1 110 ? 8.609 4.312 -12.546 1.00 95.94 110 LEU A N 1
ATOM 879 C CA . LEU A 1 110 ? 8.355 3.086 -13.298 1.00 95.94 110 LEU A CA 1
ATOM 880 C C . LEU A 1 110 ? 7.498 3.360 -14.536 1.00 95.94 110 LEU A C 1
ATOM 882 O O . LEU A 1 110 ? 7.813 2.863 -15.612 1.00 95.94 110 LEU A O 1
ATOM 886 N N . SER A 1 111 ? 6.478 4.216 -14.428 1.00 95.31 111 SER A N 1
ATOM 887 C CA . SER A 1 111 ? 5.644 4.580 -15.576 1.00 95.31 111 SER A CA 1
ATOM 888 C C . SER A 1 111 ? 6.452 5.216 -16.712 1.00 95.31 111 SER A C 1
ATOM 890 O O . SER A 1 111 ? 6.177 4.957 -17.883 1.00 95.31 111 SER A O 1
ATOM 892 N N . HIS A 1 112 ? 7.470 6.022 -16.389 1.00 95.00 112 HIS A N 1
ATOM 893 C CA . HIS A 1 112 ? 8.362 6.612 -17.385 1.00 95.00 112 HIS A CA 1
ATOM 894 C C . HIS A 1 112 ? 9.269 5.556 -18.019 1.00 95.00 112 HIS A C 1
ATOM 896 O O . HIS A 1 112 ? 9.418 5.547 -19.239 1.00 95.00 112 HIS A O 1
ATOM 902 N N . GLN A 1 113 ? 9.827 4.644 -17.216 1.00 94.94 113 GLN A N 1
ATOM 903 C CA . GLN A 1 113 ? 10.6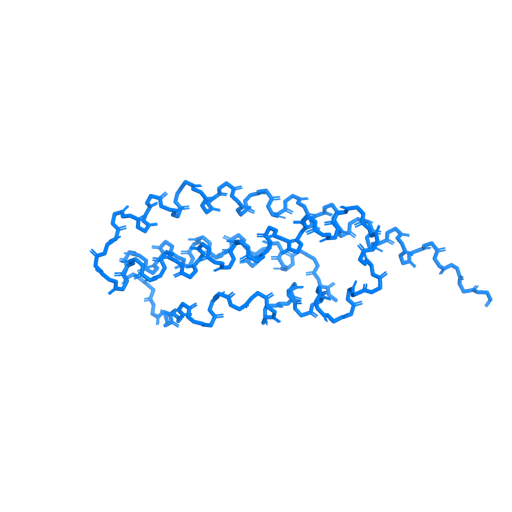74 3.558 -17.717 1.00 94.94 113 GLN A CA 1
ATOM 904 C C . GLN A 1 113 ? 9.896 2.607 -18.633 1.00 94.94 113 GLN A C 1
ATOM 906 O O . GLN A 1 113 ? 10.378 2.280 -19.713 1.00 94.94 113 GLN A O 1
ATOM 911 N N . VAL A 1 114 ? 8.669 2.235 -18.254 1.00 94.44 114 VAL A N 1
ATOM 912 C CA . VAL A 1 114 ? 7.789 1.395 -19.079 1.00 94.44 114 VAL A CA 1
ATOM 913 C C . VAL A 1 114 ? 7.484 2.086 -20.407 1.00 94.44 114 VAL A C 1
ATOM 915 O O . VAL A 1 114 ? 7.675 1.475 -21.451 1.00 94.44 114 VAL A O 1
ATOM 918 N N . LYS A 1 115 ? 7.096 3.371 -20.398 1.00 92.38 115 LYS A N 1
ATOM 919 C CA . LYS A 1 115 ? 6.850 4.134 -21.638 1.00 92.38 115 LYS A CA 1
ATOM 920 C C . LYS A 1 115 ? 8.085 4.187 -22.542 1.00 92.38 115 LYS A C 1
ATOM 922 O O . LYS A 1 115 ? 7.960 4.034 -23.753 1.00 92.38 115 LYS A O 1
ATOM 927 N N . ALA A 1 116 ? 9.268 4.409 -21.971 1.00 92.06 116 ALA A N 1
ATOM 928 C CA . ALA A 1 116 ? 10.515 4.436 -22.732 1.00 92.06 116 ALA A CA 1
ATOM 929 C C . ALA A 1 116 ? 10.836 3.065 -23.351 1.00 92.06 116 ALA A C 1
ATOM 931 O O . ALA A 1 116 ? 11.160 2.993 -24.534 1.00 92.06 116 ALA A O 1
ATOM 932 N N . ALA A 1 117 ? 10.681 1.983 -22.583 1.00 89.31 117 ALA A N 1
ATOM 933 C CA . ALA A 1 117 ? 10.920 0.619 -23.047 1.00 89.31 117 ALA A CA 1
ATOM 934 C C . ALA A 1 117 ? 9.948 0.200 -24.162 1.00 89.31 117 ALA A C 1
ATOM 936 O O . ALA A 1 117 ? 10.367 -0.426 -25.130 1.00 89.31 117 ALA A O 1
ATOM 937 N N . THR A 1 118 ? 8.670 0.583 -24.073 1.00 85.56 118 THR A N 1
ATOM 938 C CA . THR A 1 118 ? 7.662 0.245 -25.092 1.00 85.56 118 THR A CA 1
ATOM 939 C C . THR A 1 118 ? 7.784 1.088 -26.359 1.00 85.56 118 THR A C 1
ATOM 941 O O . THR A 1 118 ? 7.513 0.589 -27.443 1.00 85.56 118 THR A O 1
ATOM 944 N N . ASN A 1 119 ? 8.213 2.350 -26.248 1.00 79.00 119 ASN A N 1
ATOM 945 C CA . ASN A 1 119 ? 8.418 3.226 -27.409 1.00 79.00 119 ASN A CA 1
ATOM 946 C C . ASN A 1 119 ? 9.740 2.939 -28.145 1.00 79.00 119 ASN A C 1
ATOM 948 O O . ASN A 1 119 ? 9.894 3.334 -29.296 1.00 79.00 119 ASN A O 1
ATOM 952 N N . GLY A 1 120 ? 10.695 2.272 -27.488 1.00 59.69 120 GLY A N 1
ATOM 953 C CA . GLY A 1 120 ? 11.962 1.841 -28.087 1.00 59.69 120 GLY A CA 1
ATOM 954 C C . GLY A 1 120 ? 11.847 0.608 -28.991 1.00 59.69 120 GLY A C 1
ATOM 955 O O . GLY A 1 120 ? 12.793 0.298 -29.712 1.00 59.69 120 GLY A O 1
ATOM 956 N N . VAL A 1 121 ? 10.702 -0.082 -28.994 1.00 55.81 121 VAL A N 1
ATOM 957 C CA . VAL A 1 121 ? 10.422 -1.197 -29.908 1.00 55.81 121 VAL A CA 1
ATOM 958 C C . VAL A 1 121 ? 9.828 -0.621 -31.193 1.00 55.81 121 VAL A C 1
ATOM 960 O O . VAL A 1 121 ? 8.614 -0.499 -31.338 1.00 55.81 121 VAL A O 1
ATOM 963 N N . SER A 1 122 ? 10.690 -0.219 -32.130 1.00 38.97 122 SER A N 1
ATOM 964 C CA . SER A 1 122 ? 10.240 0.030 -33.505 1.00 38.97 122 SER A CA 1
ATOM 965 C C . SER A 1 122 ? 9.743 -1.296 -34.100 1.00 38.97 122 SER A C 1
ATOM 967 O O . SER A 1 122 ? 10.464 -2.292 -33.983 1.00 38.97 122 SER A O 1
ATOM 969 N N . PRO A 1 123 ? 8.553 -1.353 -34.728 1.00 46.53 123 PRO A N 1
ATOM 970 C CA . PRO A 1 123 ? 8.189 -2.516 -35.519 1.00 46.53 123 PRO A CA 1
ATOM 971 C C . PRO A 1 123 ? 9.169 -2.591 -36.691 1.00 46.53 123 PRO A C 1
ATOM 973 O O . PRO A 1 123 ? 9.350 -1.608 -37.412 1.00 46.53 123 PRO A O 1
ATOM 976 N N . SER A 1 124 ? 9.855 -3.727 -36.799 1.00 43.06 124 SER A N 1
ATOM 977 C CA . SER A 1 124 ? 10.636 -4.080 -37.989 1.00 43.06 124 SER A CA 1
ATOM 978 C C . SER A 1 124 ? 9.714 -4.324 -39.177 1.00 43.06 124 SER A C 1
ATOM 980 O O . SER A 1 124 ? 8.591 -4.826 -38.939 1.00 43.06 124 SER A O 1
#

Sequence (124 aa):
MNWMEIISAHVMWKQRLTAFLAGTSEEKLDPEVIKLDDRCPLGKWIYGEGKPMENLPAYEEVRELHAKFHQNAAEVVTLHQSNCTAEAETLLNGPYSRLSEKLKHRILGLSHQVKAATNGVSPS

pLDDT: mean 93.25, std 9.9, range [38.97, 98.56]

Radius of gyration: 16.01 Å; Cα contacts (8 Å, |Δi|>4): 115; chains: 1; bounding box: 35×20×58 Å